Protein AF-A0A0W0YW43-F1 (afdb_monomer)

Secondary structure (DSSP, 8-state):
---EEEEEEE--TT--TTSPPEEEEEE-TT-BHHHHHIIIIIIT-------S-TTSBTTTHHHHT----TTHHHH--TGGG----------

Mean predicted aligned error: 2.8 Å

Structure (mmCIF, N/CA/C/O backbone):
data_AF-A0A0W0YW43-F1
#
_entry.id   AF-A0A0W0YW43-F1
#
loop_
_atom_site.group_PDB
_atom_site.id
_atom_site.type_symbol
_atom_site.label_atom_id
_atom_site.label_alt_id
_atom_site.label_comp_id
_atom_site.label_asym_id
_atom_site.label_entity_id
_atom_site.label_seq_id
_atom_site.pdbx_PDB_ins_code
_atom_site.Cartn_x
_atom_site.Cartn_y
_atom_site.Cartn_z
_atom_site.occupancy
_atom_site.B_iso_or_equiv
_atom_site.auth_seq_id
_atom_site.auth_comp_id
_atom_site.auth_asym_id
_atom_site.auth_atom_id
_atom_site.pdbx_PDB_model_num
ATOM 1 N N . MET A 1 1 ? -11.702 -4.815 -10.270 1.00 68.44 1 MET A N 1
ATOM 2 C CA . MET A 1 1 ? -10.916 -5.188 -9.068 1.00 68.44 1 MET A CA 1
ATOM 3 C C . MET A 1 1 ? -9.443 -4.800 -9.251 1.00 68.44 1 MET A C 1
ATOM 5 O O . MET A 1 1 ? -8.573 -5.650 -9.150 1.00 68.44 1 MET A O 1
ATOM 9 N N . ASN A 1 2 ? -9.149 -3.535 -9.555 1.00 89.31 2 ASN A N 1
ATOM 10 C CA . ASN A 1 2 ? -7.779 -3.044 -9.794 1.00 89.31 2 ASN A CA 1
ATOM 11 C C . ASN A 1 2 ? -7.686 -1.511 -9.658 1.00 89.31 2 ASN A C 1
ATOM 13 O O . ASN A 1 2 ? -6.816 -0.887 -10.263 1.00 89.31 2 ASN A O 1
ATOM 17 N N . GLN A 1 3 ? -8.618 -0.888 -8.929 1.00 96.12 3 GLN A N 1
ATOM 18 C CA . GLN A 1 3 ? -8.598 0.559 -8.758 1.00 96.12 3 GLN A CA 1
ATOM 19 C C . GLN A 1 3 ? -7.479 0.952 -7.794 1.00 96.12 3 GLN A C 1
ATOM 21 O O . GLN A 1 3 ? -7.173 0.233 -6.835 1.00 96.12 3 GLN A O 1
ATOM 26 N N . VAL A 1 4 ? -6.883 2.107 -8.074 1.00 98.44 4 VAL A N 1
ATOM 27 C CA . VAL A 1 4 ? -5.890 2.767 -7.233 1.00 98.44 4 VAL A CA 1
ATOM 28 C C . VAL A 1 4 ? -6.310 4.220 -7.097 1.00 98.44 4 VAL A C 1
ATOM 30 O O . VAL A 1 4 ? -6.584 4.871 -8.104 1.00 98.44 4 VAL A O 1
ATOM 33 N N . ARG A 1 5 ? -6.384 4.720 -5.865 1.00 98.19 5 ARG A N 1
ATOM 34 C CA . ARG A 1 5 ? -6.729 6.112 -5.576 1.00 98.19 5 ARG A CA 1
ATOM 35 C C . ARG A 1 5 ? -5.719 6.686 -4.599 1.00 98.19 5 ARG A C 1
ATOM 37 O O . ARG A 1 5 ? -5.587 6.180 -3.489 1.00 98.19 5 ARG A O 1
ATOM 44 N N . PHE A 1 6 ? -5.017 7.733 -5.015 1.00 98.31 6 PHE A N 1
ATOM 45 C CA . PHE A 1 6 ? -4.204 8.533 -4.107 1.00 98.31 6 PHE A CA 1
ATOM 46 C C . PHE A 1 6 ? -5.090 9.495 -3.313 1.00 98.31 6 PHE A C 1
ATOM 48 O O . PHE A 1 6 ? -6.002 10.111 -3.866 1.00 98.31 6 PHE A O 1
ATOM 55 N N . GLU A 1 7 ? -4.812 9.620 -2.021 1.00 97.75 7 GLU A N 1
ATOM 56 C CA . GLU A 1 7 ? -5.572 10.443 -1.088 1.00 97.75 7 GLU A CA 1
ATOM 57 C C . GLU A 1 7 ? -4.595 11.322 -0.314 1.00 97.75 7 GLU A C 1
ATOM 59 O O . GLU A 1 7 ? -3.779 10.839 0.474 1.00 97.75 7 GLU A O 1
ATOM 64 N N . SER A 1 8 ? -4.648 12.631 -0.566 1.00 96.38 8 SER A N 1
ATOM 65 C CA . SER A 1 8 ? -3.768 13.591 0.103 1.00 96.38 8 SER A CA 1
ATOM 66 C C . SER A 1 8 ? -4.108 13.772 1.582 1.00 96.38 8 SER A C 1
ATOM 68 O O . SER A 1 8 ? -3.234 14.142 2.363 1.00 96.38 8 SER A O 1
ATOM 70 N N . GLU A 1 9 ? -5.363 13.512 1.947 1.00 96.12 9 GLU A N 1
ATOM 71 C CA . GLU A 1 9 ? -5.885 13.579 3.306 1.00 96.12 9 GLU A CA 1
ATOM 72 C C . GLU A 1 9 ? -6.821 12.388 3.528 1.00 96.12 9 GLU A C 1
ATOM 74 O O . GLU A 1 9 ? -7.942 12.360 3.024 1.00 96.12 9 GLU A O 1
ATOM 79 N N . PHE A 1 10 ? -6.343 11.391 4.265 1.00 96.38 10 PHE A N 1
ATOM 80 C CA . PHE A 1 10 ? -7.091 10.199 4.635 1.00 96.38 10 PHE A CA 1
ATOM 81 C C . PHE A 1 10 ? -7.126 10.052 6.153 1.00 96.38 10 PHE A C 1
ATOM 83 O O . PHE A 1 10 ? -6.091 10.130 6.820 1.00 96.38 10 PHE A O 1
ATOM 90 N N . THR A 1 11 ? -8.317 9.798 6.681 1.00 95.94 11 THR A N 1
ATOM 91 C CA . THR A 1 11 ? -8.536 9.468 8.089 1.00 95.94 11 THR A CA 1
ATOM 92 C C . THR A 1 11 ? -9.214 8.101 8.144 1.00 95.94 11 THR A C 1
ATOM 94 O O . THR A 1 11 ? -10.325 7.973 7.617 1.00 95.94 11 THR A O 1
ATOM 97 N N . PRO A 1 12 ? -8.575 7.076 8.741 1.00 95.31 12 PRO A N 1
ATOM 98 C CA . PRO A 1 12 ? -9.173 5.755 8.860 1.00 95.31 12 PRO A CA 1
ATOM 99 C C . PRO A 1 12 ? -10.510 5.780 9.603 1.00 95.31 12 PRO A C 1
ATOM 101 O O . PRO A 1 12 ? -10.751 6.596 10.499 1.00 95.31 12 PRO A O 1
ATOM 104 N N . GLN A 1 13 ? -11.383 4.845 9.249 1.00 94.56 13 GLN A N 1
ATOM 105 C CA . GLN A 1 13 ? -12.661 4.668 9.926 1.00 94.56 13 GLN A CA 1
ATOM 106 C C . GLN A 1 13 ? -12.444 4.332 11.407 1.00 94.56 13 GLN A C 1
ATOM 108 O O . GLN A 1 13 ? -11.635 3.476 11.755 1.00 94.56 13 GLN A O 1
ATOM 113 N N . GLY A 1 14 ? -13.192 5.008 12.282 1.00 93.25 14 GLY A N 1
ATOM 114 C CA . GLY A 1 14 ? -13.105 4.826 13.733 1.00 93.25 14 GLY A CA 1
ATOM 115 C C . GLY A 1 14 ? -12.050 5.690 14.435 1.00 93.25 14 GLY A C 1
ATOM 116 O O . GLY A 1 14 ? -12.014 5.688 15.665 1.00 93.25 14 GLY A O 1
ATOM 117 N N . CYS A 1 15 ? -11.234 6.462 13.706 1.00 93.12 15 CYS A N 1
ATOM 118 C CA . CYS A 1 15 ? -10.359 7.466 14.317 1.00 93.12 15 CYS A CA 1
ATOM 119 C C . CYS A 1 15 ? -11.167 8.652 14.900 1.00 93.12 15 CYS A C 1
ATOM 121 O O . CYS A 1 15 ? -12.204 9.020 14.338 1.00 93.12 15 CYS A O 1
ATOM 123 N N . PRO A 1 16 ? -10.707 9.284 16.002 1.00 92.56 16 PRO A N 1
ATOM 124 C CA . PRO A 1 16 ? -11.327 10.492 16.550 1.00 92.56 16 PRO A CA 1
ATOM 125 C C . PRO A 1 16 ? -11.385 11.644 15.537 1.00 92.56 16 PRO A C 1
ATOM 127 O O . PRO A 1 16 ? -10.512 11.785 14.685 1.00 92.56 16 PRO A O 1
ATOM 130 N N . GLN A 1 17 ? -12.377 12.530 15.669 1.00 79.06 17 GLN A N 1
ATOM 131 C CA . GLN A 1 17 ? -12.575 13.665 14.752 1.00 79.06 17 GLN A CA 1
ATOM 132 C C . GLN A 1 17 ? -11.413 14.667 14.720 1.00 79.06 17 GLN A C 1
ATOM 134 O O . GLN A 1 17 ? -11.268 15.385 13.735 1.00 79.06 17 GLN A O 1
ATOM 139 N N . GLN A 1 18 ? -10.604 14.737 15.779 1.00 85.69 18 GLN A N 1
ATOM 140 C CA . GLN A 1 18 ? -9.422 15.601 15.834 1.00 85.69 18 GLN A CA 1
ATOM 141 C C . GLN A 1 18 ? -8.127 14.899 15.395 1.00 85.69 18 GLN A C 1
ATOM 143 O O . GLN A 1 18 ? -7.058 15.503 15.489 1.00 85.69 18 GLN A O 1
ATOM 148 N N . GLU A 1 19 ? -8.192 13.644 14.942 1.00 89.50 19 GLU A N 1
ATOM 149 C CA . GLU A 1 19 ? -7.003 12.924 14.492 1.00 89.50 19 GLU A CA 1
ATOM 150 C C . GLU A 1 19 ? -6.460 13.539 13.199 1.00 89.50 19 GLU A C 1
ATOM 152 O O . GLU A 1 19 ? -7.208 13.898 12.283 1.00 89.50 19 GLU A O 1
ATOM 157 N N . LYS A 1 20 ? -5.135 13.674 13.120 1.00 92.62 20 LYS A N 1
ATOM 158 C CA . LYS A 1 20 ? -4.489 14.270 11.953 1.00 92.62 20 LYS A CA 1
ATOM 159 C C . LYS A 1 20 ? -4.600 13.320 10.758 1.00 92.62 20 LYS A C 1
ATOM 161 O O . LYS A 1 20 ? -4.208 12.159 10.852 1.00 92.62 20 LYS A O 1
ATOM 166 N N . SER A 1 21 ? -5.067 13.833 9.620 1.00 94.56 21 SER A N 1
ATOM 167 C CA . SER A 1 21 ? -5.102 13.068 8.374 1.00 94.56 21 SER A CA 1
ATOM 168 C C . SER A 1 21 ? -3.693 12.720 7.882 1.00 94.56 21 SER A C 1
ATOM 170 O O . SER A 1 21 ? -2.710 13.433 8.126 1.00 94.56 21 SER A O 1
ATOM 172 N N . VAL A 1 22 ? -3.595 11.599 7.172 1.00 95.06 22 VAL A N 1
ATOM 173 C CA . VAL A 1 22 ? -2.356 11.117 6.554 1.00 95.06 22 VAL A CA 1
ATOM 174 C C . VAL A 1 22 ? -2.486 11.093 5.036 1.00 95.06 22 VAL A C 1
ATOM 176 O O . VAL A 1 22 ? -3.586 11.021 4.499 1.00 95.06 22 VAL A O 1
ATOM 179 N N . GLN A 1 23 ? -1.357 11.119 4.329 1.00 96.94 23 GLN A N 1
ATOM 180 C CA . GLN A 1 23 ? -1.346 10.790 2.903 1.00 96.94 23 GLN A CA 1
ATOM 181 C C . GLN A 1 23 ? -1.414 9.272 2.756 1.00 96.94 23 GLN A C 1
ATOM 183 O O . GLN A 1 23 ? -0.617 8.559 3.370 1.00 96.94 23 GLN A O 1
ATOM 188 N N . ALA A 1 24 ? -2.341 8.783 1.942 1.00 97.81 24 ALA A N 1
ATOM 189 C CA . ALA A 1 24 ? -2.567 7.359 1.753 1.00 97.81 24 ALA A CA 1
ATOM 190 C C . ALA A 1 24 ? -2.817 7.019 0.281 1.00 97.81 24 ALA A C 1
ATOM 192 O O . ALA A 1 24 ? -3.069 7.879 -0.564 1.00 97.81 24 ALA A O 1
ATOM 193 N N . VAL A 1 25 ? -2.747 5.727 -0.025 1.00 98.31 25 VAL A N 1
ATOM 194 C CA . VAL A 1 25 ? -3.214 5.177 -1.294 1.00 98.31 25 VAL A CA 1
ATOM 195 C C . VAL A 1 25 ? -4.157 4.019 -1.005 1.00 98.31 25 VAL A C 1
ATOM 197 O O . VAL A 1 25 ? -3.797 3.068 -0.312 1.00 98.31 25 VAL A O 1
ATOM 200 N N . THR A 1 26 ? -5.361 4.093 -1.557 1.00 98.12 26 THR A N 1
ATOM 201 C CA . THR A 1 26 ? -6.333 3.003 -1.511 1.00 98.12 26 THR A CA 1
ATOM 202 C C . THR A 1 26 ? -6.137 2.123 -2.739 1.00 98.12 26 THR A C 1
ATOM 204 O O . THR A 1 26 ? -6.189 2.603 -3.874 1.00 98.12 26 THR A O 1
ATOM 207 N N . VAL A 1 27 ? -5.909 0.826 -2.526 1.00 98.12 27 VAL A N 1
ATOM 208 C CA . VAL A 1 27 ? -5.730 -0.174 -3.589 1.00 98.12 27 VAL A CA 1
ATOM 209 C C . VAL A 1 27 ? -6.780 -1.276 -3.463 1.00 98.12 27 VAL A C 1
ATOM 211 O O . VAL A 1 27 ? -6.996 -1.823 -2.385 1.00 98.12 27 VAL A O 1
ATOM 214 N N . SER A 1 28 ? -7.437 -1.633 -4.567 1.00 97.94 28 SER A N 1
ATOM 215 C CA . SER A 1 28 ? -8.343 -2.788 -4.594 1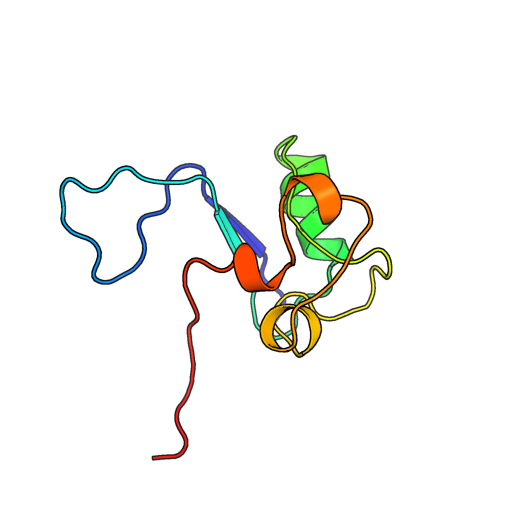.00 97.94 28 SER A CA 1
ATOM 216 C C . SER A 1 28 ? -7.590 -4.118 -4.438 1.00 97.94 28 SER A C 1
ATOM 218 O O . SER A 1 28 ? -6.429 -4.239 -4.821 1.00 97.94 28 SER A O 1
ATOM 220 N N . ALA A 1 29 ? -8.292 -5.166 -3.992 1.00 96.94 29 ALA A N 1
ATOM 221 C CA . ALA A 1 29 ? -7.720 -6.495 -3.731 1.00 96.94 29 ALA A CA 1
ATOM 222 C C . ALA A 1 29 ? -6.913 -7.116 -4.898 1.00 96.94 29 ALA A C 1
ATOM 224 O O . ALA A 1 29 ? -5.936 -7.820 -4.659 1.00 96.94 29 ALA A O 1
ATOM 225 N N . GLY A 1 30 ? -7.297 -6.855 -6.155 1.00 96.50 30 GLY A N 1
ATOM 226 C CA . GLY A 1 30 ? -6.621 -7.386 -7.350 1.00 96.50 30 GLY A CA 1
ATOM 227 C C . GLY A 1 30 ? -5.532 -6.483 -7.943 1.00 96.50 30 GLY A C 1
ATOM 228 O O . GLY A 1 30 ? -5.009 -6.779 -9.015 1.00 96.50 30 GLY A O 1
ATOM 229 N N . THR A 1 31 ? -5.193 -5.370 -7.291 1.00 98.38 31 THR A N 1
ATOM 230 C CA . THR A 1 31 ? -4.191 -4.422 -7.791 1.00 98.38 31 THR A CA 1
ATOM 231 C C . THR A 1 31 ? -2.780 -5.007 -7.687 1.00 98.38 31 THR A C 1
ATOM 233 O O . THR A 1 31 ? -2.358 -5.425 -6.612 1.00 98.38 31 THR A O 1
ATOM 236 N N . GLN A 1 32 ? -2.019 -4.986 -8.785 1.00 98.38 32 GLN A N 1
ATOM 237 C CA . GLN A 1 32 ? -0.576 -5.263 -8.796 1.00 98.38 32 GLN A CA 1
ATOM 238 C C . GLN A 1 32 ? 0.236 -4.008 -8.451 1.00 98.38 32 GLN A C 1
ATOM 240 O O . GLN A 1 32 ? -0.191 -2.889 -8.750 1.00 98.38 32 GLN A O 1
ATOM 245 N N . TRP A 1 33 ? 1.434 -4.183 -7.887 1.00 98.00 33 TRP A N 1
ATOM 246 C CA . TRP A 1 33 ? 2.313 -3.070 -7.506 1.00 98.00 33 TRP A CA 1
ATOM 247 C C . TRP A 1 33 ? 2.612 -2.087 -8.645 1.00 98.00 33 TRP A C 1
ATOM 249 O O . TRP A 1 33 ? 2.705 -0.892 -8.380 1.00 98.00 33 TRP A O 1
ATOM 259 N N . ILE A 1 34 ? 2.679 -2.539 -9.905 1.00 98.19 34 ILE A N 1
ATOM 260 C CA . ILE A 1 34 ? 2.906 -1.646 -11.055 1.00 98.19 34 ILE A CA 1
ATOM 261 C C . ILE A 1 34 ? 1.884 -0.504 -11.138 1.00 98.19 34 ILE A C 1
ATOM 263 O O . ILE A 1 34 ? 2.252 0.629 -11.432 1.00 98.19 34 ILE A O 1
ATOM 267 N N . HIS A 1 35 ? 0.616 -0.777 -10.825 1.00 98.38 35 HIS A N 1
ATOM 268 C CA . HIS A 1 35 ? -0.449 0.223 -10.875 1.00 98.38 35 HIS A CA 1
ATOM 269 C C . HIS A 1 35 ? -0.390 1.173 -9.677 1.00 98.38 35 HIS A C 1
ATOM 271 O O . HIS A 1 35 ? -0.644 2.365 -9.822 1.00 98.38 35 HIS A O 1
ATOM 277 N N . ALA A 1 36 ? -0.021 0.658 -8.499 1.00 98.12 36 ALA A N 1
ATOM 278 C CA . ALA A 1 36 ? 0.183 1.483 -7.314 1.00 98.12 36 ALA A CA 1
ATOM 279 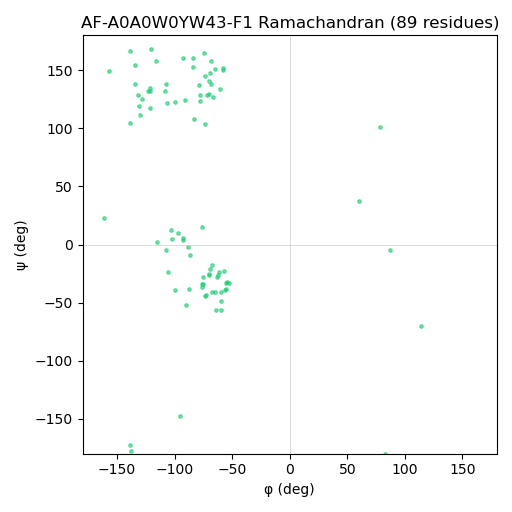C C . ALA A 1 36 ? 1.361 2.452 -7.499 1.00 98.12 36 ALA A C 1
ATOM 281 O O . ALA A 1 36 ? 1.255 3.621 -7.137 1.00 98.12 36 ALA A O 1
ATOM 282 N N . TYR A 1 37 ? 2.458 1.992 -8.104 1.00 98.31 37 TYR A N 1
ATOM 283 C CA . TYR A 1 37 ? 3.608 2.841 -8.416 1.00 98.31 37 TYR A CA 1
ATOM 284 C C . TYR A 1 37 ? 3.295 3.885 -9.481 1.00 98.31 37 TYR A C 1
ATOM 286 O O . TYR A 1 37 ? 3.707 5.032 -9.329 1.00 98.31 37 TYR A O 1
ATOM 294 N N . ASP A 1 38 ? 2.547 3.526 -10.525 1.00 98.50 38 ASP A N 1
ATOM 295 C CA . ASP A 1 38 ? 2.139 4.503 -11.532 1.00 98.50 38 ASP A CA 1
ATOM 296 C C . ASP A 1 38 ? 1.308 5.635 -10.916 1.00 98.50 38 ASP A C 1
ATOM 298 O O . ASP A 1 38 ? 1.626 6.811 -11.091 1.00 98.50 38 ASP A O 1
ATOM 302 N N . GLU A 1 39 ? 0.296 5.288 -10.121 1.00 98.56 39 GLU A N 1
ATOM 303 C CA . GLU A 1 39 ? -0.535 6.295 -9.471 1.00 98.56 39 GLU A CA 1
ATOM 304 C C . GLU A 1 39 ? 0.288 7.131 -8.482 1.00 98.56 39 GLU A C 1
ATOM 306 O O . GLU A 1 39 ? 0.389 8.345 -8.620 1.00 98.56 39 GLU A O 1
ATOM 311 N N . VAL A 1 40 ? 0.942 6.503 -7.505 1.00 98.25 40 VAL A N 1
ATOM 312 C CA . VAL A 1 40 ? 1.576 7.235 -6.398 1.00 98.25 40 VAL A CA 1
ATOM 313 C C . VAL A 1 40 ? 2.858 7.947 -6.829 1.00 98.25 40 VAL A C 1
ATOM 315 O O . VAL A 1 40 ? 3.082 9.101 -6.457 1.00 98.25 40 VAL A O 1
ATOM 318 N N . THR A 1 41 ? 3.717 7.279 -7.596 1.00 97.88 41 THR A N 1
ATOM 319 C CA . THR A 1 41 ? 5.046 7.797 -7.930 1.00 97.88 41 THR A CA 1
ATOM 320 C C . THR A 1 41 ? 5.036 8.617 -9.204 1.00 97.88 41 THR A C 1
ATOM 322 O O . THR A 1 41 ? 5.485 9.762 -9.162 1.00 97.88 41 THR A O 1
ATOM 325 N N . ASN A 1 42 ? 4.498 8.096 -10.309 1.00 98.06 42 ASN A N 1
ATOM 326 C CA . ASN A 1 42 ? 4.559 8.821 -11.581 1.00 98.06 42 ASN A CA 1
ATOM 327 C C . ASN A 1 42 ? 3.606 10.021 -11.604 1.00 98.06 42 ASN A C 1
ATOM 329 O O . ASN A 1 42 ? 4.002 11.092 -12.058 1.00 98.06 42 ASN A O 1
ATOM 333 N N . LYS A 1 43 ? 2.368 9.868 -11.111 1.00 98.44 43 LYS A N 1
ATOM 334 C CA . LYS A 1 43 ? 1.362 10.945 -11.184 1.00 98.44 43 LYS A CA 1
ATOM 335 C C . LYS A 1 43 ? 1.422 11.916 -10.011 1.00 98.44 43 LYS A C 1
ATOM 337 O O . LYS A 1 43 ? 1.250 13.113 -10.220 1.00 98.44 43 LYS A O 1
ATOM 342 N N . HIS A 1 44 ? 1.685 11.427 -8.797 1.00 98.25 44 HIS A N 1
ATOM 343 C CA . HIS A 1 44 ? 1.642 12.260 -7.582 1.00 98.25 44 HIS A CA 1
ATOM 344 C C . HIS A 1 44 ? 3.017 12.590 -6.987 1.00 98.25 44 HIS A C 1
ATOM 346 O O . HIS A 1 44 ? 3.103 13.365 -6.030 1.00 98.25 44 HIS A O 1
ATOM 352 N N . GLY A 1 45 ? 4.113 12.046 -7.532 1.00 97.75 45 GLY A N 1
ATOM 353 C CA . GLY A 1 45 ? 5.468 12.338 -7.049 1.00 97.75 45 GLY A CA 1
ATOM 354 C C . GLY A 1 45 ? 5.665 11.934 -5.585 1.00 97.75 45 GLY A C 1
ATOM 355 O O . GLY A 1 45 ? 6.270 12.670 -4.798 1.00 97.75 45 GLY A O 1
ATOM 356 N N . ARG A 1 46 ? 5.073 10.809 -5.181 1.00 97.38 46 ARG A N 1
ATOM 357 C CA . ARG A 1 46 ? 5.157 10.247 -3.829 1.00 97.38 46 ARG A CA 1
ATOM 358 C C . ARG A 1 46 ? 5.750 8.844 -3.852 1.00 97.38 46 ARG A C 1
ATOM 360 O O . ARG A 1 46 ? 5.913 8.211 -4.892 1.00 97.38 46 ARG A O 1
ATOM 367 N N . TYR A 1 47 ? 6.086 8.357 -2.667 1.00 96.12 47 TYR A N 1
ATOM 368 C CA . TYR A 1 47 ? 6.566 6.999 -2.461 1.00 96.12 47 TY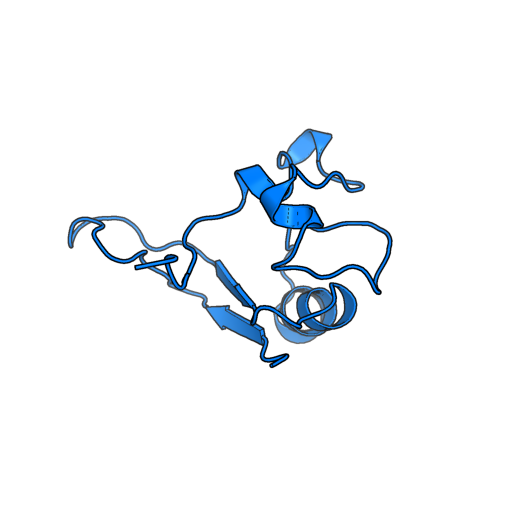R A CA 1
ATOM 369 C C . TYR A 1 47 ? 5.488 6.163 -1.769 1.00 96.12 4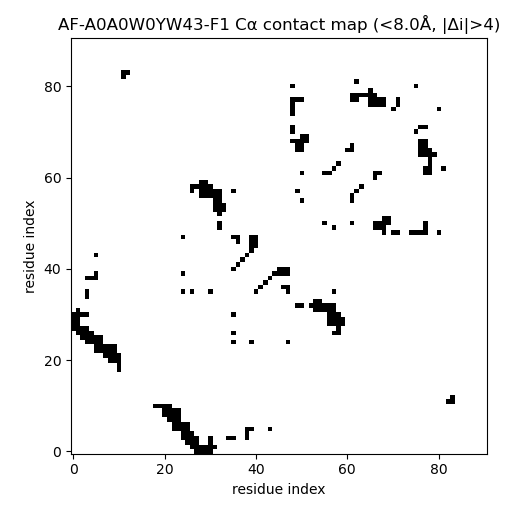7 TYR A C 1
ATOM 371 O O . TYR A 1 47 ? 4.871 6.632 -0.814 1.00 96.12 47 TYR A O 1
ATOM 379 N N . VAL A 1 48 ? 5.304 4.921 -2.220 1.00 97.31 48 VAL A N 1
ATOM 380 C CA . VAL A 1 48 ? 4.508 3.898 -1.530 1.00 97.31 48 VAL A CA 1
ATOM 381 C C . VAL A 1 48 ? 5.392 2.691 -1.232 1.00 97.31 48 VAL A C 1
ATOM 383 O O . VAL A 1 48 ? 6.153 2.237 -2.086 1.00 97.31 48 VAL A O 1
ATOM 386 N N . GLN A 1 49 ? 5.296 2.174 -0.006 1.00 97.12 49 GLN A N 1
ATOM 387 C CA . GLN A 1 49 ? 6.078 1.028 0.443 1.00 97.12 49 GLN A CA 1
ATOM 388 C C . GLN A 1 49 ? 5.554 -0.269 -0.189 1.00 97.12 49 GLN A C 1
ATOM 390 O O . GLN A 1 49 ? 4.541 -0.813 0.243 1.00 97.12 49 GLN A O 1
ATOM 395 N N . GL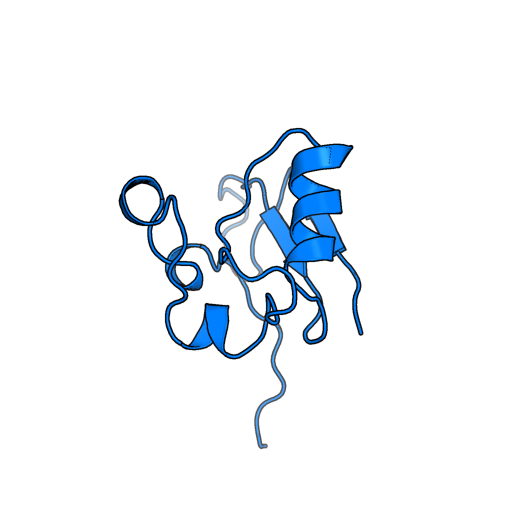Y A 1 50 ? 6.271 -0.776 -1.192 1.00 97.12 50 GLY A N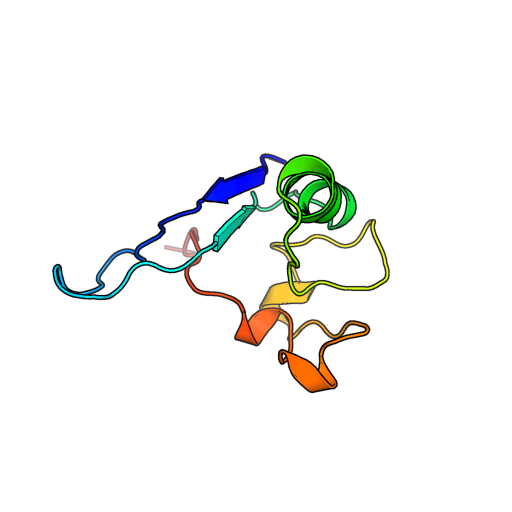 1
ATOM 396 C CA . GLY A 1 50 ? 5.932 -2.011 -1.901 1.00 97.12 50 GLY A CA 1
ATOM 397 C C . GLY A 1 50 ? 7.142 -2.899 -2.207 1.00 97.12 50 GLY A C 1
ATOM 398 O O . GLY A 1 50 ? 8.252 -2.667 -1.722 1.00 97.12 50 GLY A O 1
ATOM 399 N N . GLY A 1 51 ? 6.921 -3.960 -2.988 1.00 97.12 51 GLY A N 1
ATOM 400 C CA . GLY A 1 51 ? 7.948 -4.929 -3.389 1.00 97.12 51 GLY A CA 1
ATOM 401 C C . GLY A 1 51 ? 8.630 -4.600 -4.722 1.00 97.12 51 GLY A C 1
ATOM 402 O O . GLY A 1 51 ? 8.084 -3.886 -5.560 1.00 97.12 51 GLY A O 1
ATOM 403 N N . GLY A 1 52 ? 9.815 -5.169 -4.963 1.00 97.12 52 GLY A N 1
ATOM 404 C CA . GLY A 1 52 ? 10.527 -4.986 -6.239 1.00 97.12 52 GLY A CA 1
ATOM 405 C C . GLY A 1 52 ? 9.865 -5.687 -7.437 1.00 97.12 52 GLY A C 1
ATOM 406 O O . GLY A 1 52 ? 10.019 -5.248 -8.573 1.00 97.12 52 GLY A O 1
ATOM 407 N N . CYS A 1 53 ? 9.106 -6.760 -7.199 1.00 97.62 53 CYS A N 1
ATOM 408 C CA . CYS A 1 53 ? 8.390 -7.493 -8.243 1.00 97.62 53 CYS A CA 1
ATOM 409 C C . CYS A 1 53 ? 7.049 -6.814 -8.552 1.00 97.62 53 CYS A C 1
ATOM 411 O O . CYS A 1 53 ? 6.101 -6.894 -7.771 1.00 97.62 53 CYS A O 1
ATOM 413 N N . THR A 1 54 ? 6.961 -6.169 -9.713 1.00 97.31 54 THR A N 1
ATOM 414 C CA . THR A 1 54 ? 5.852 -5.275 -10.087 1.00 97.31 54 THR A CA 1
ATOM 415 C C . THR A 1 54 ? 4.515 -5.983 -10.325 1.00 97.31 54 THR A C 1
ATOM 417 O O . THR A 1 54 ? 3.464 -5.354 -10.223 1.00 97.31 54 THR A O 1
ATOM 420 N N . THR A 1 55 ? 4.538 -7.289 -10.595 1.00 97.94 55 THR A N 1
ATOM 421 C CA . THR A 1 55 ? 3.347 -8.122 -10.823 1.00 97.94 55 THR A CA 1
ATOM 422 C C . THR A 1 55 ? 2.734 -8.690 -9.541 1.00 97.94 55 THR A C 1
ATOM 424 O O . THR A 1 55 ? 1.646 -9.266 -9.586 1.00 97.94 55 THR A O 1
ATOM 427 N N . VAL A 1 56 ? 3.401 -8.550 -8.392 1.00 98.31 56 VAL A N 1
ATOM 428 C CA . VAL A 1 56 ? 2.884 -9.029 -7.103 1.00 98.31 56 VAL A CA 1
ATOM 429 C C . VAL A 1 56 ? 1.691 -8.172 -6.666 1.00 98.31 56 VAL A C 1
ATOM 431 O O . VAL A 1 56 ? 1.691 -6.954 -6.846 1.00 98.31 56 VAL A O 1
ATOM 434 N N . GLY A 1 57 ? 0.671 -8.813 -6.088 1.00 98.19 57 GLY A N 1
ATOM 435 C CA . GLY A 1 57 ? -0.530 -8.138 -5.595 1.00 98.19 57 GLY A CA 1
ATOM 436 C C . GLY A 1 57 ? -0.248 -7.228 -4.394 1.00 98.19 57 GLY A C 1
ATOM 437 O O . GLY A 1 57 ? 0.297 -7.681 -3.386 1.00 98.19 57 GLY A O 1
ATOM 438 N N . ALA A 1 58 ? -0.663 -5.966 -4.489 1.00 97.94 58 ALA A N 1
ATOM 439 C CA . ALA A 1 58 ? -0.438 -4.919 -3.495 1.00 97.94 58 ALA A CA 1
ATOM 440 C C . ALA A 1 58 ? -1.330 -5.057 -2.249 1.00 97.94 58 ALA A C 1
ATOM 442 O O . ALA A 1 58 ? -0.881 -4.774 -1.146 1.00 97.94 58 ALA A O 1
ATOM 443 N N . ALA A 1 59 ? -2.567 -5.540 -2.395 1.00 97.38 59 ALA A N 1
ATOM 444 C CA . ALA A 1 59 ? -3.498 -5.786 -1.279 1.00 97.38 59 ALA A CA 1
ATOM 445 C C . ALA A 1 59 ? -3.605 -7.273 -0.878 1.00 97.38 59 ALA A C 1
ATOM 447 O O . ALA A 1 59 ? -4.421 -7.644 -0.034 1.00 97.38 59 ALA A O 1
ATOM 448 N N . GLY A 1 60 ? -2.795 -8.136 -1.497 1.00 96.31 60 GLY A N 1
ATOM 449 C CA . GLY A 1 60 ? -2.807 -9.579 -1.262 1.00 96.31 60 GLY A CA 1
ATOM 450 C C . GLY A 1 60 ? -1.770 -10.036 -0.235 1.00 96.31 60 GLY A C 1
ATOM 451 O O . GLY A 1 60 ? -1.387 -9.307 0.681 1.00 96.31 60 GLY A O 1
ATOM 452 N N . GLY A 1 61 ? -1.259 -11.254 -0.441 1.00 97.94 61 GLY A N 1
ATOM 453 C CA . GLY A 1 61 ? -0.312 -11.903 0.469 1.00 97.94 61 GLY A CA 1
ATOM 454 C C . GLY A 1 61 ? 0.982 -11.127 0.734 1.00 97.94 61 GLY A C 1
ATOM 455 O O . GLY A 1 61 ? 1.578 -11.318 1.785 1.00 97.94 61 GLY A O 1
ATOM 456 N N . PHE A 1 62 ? 1.404 -10.216 -0.155 1.00 98.19 62 PHE A N 1
ATOM 457 C CA . PHE A 1 62 ? 2.564 -9.356 0.109 1.00 98.19 62 PHE A CA 1
ATOM 458 C C . PHE A 1 62 ? 2.349 -8.504 1.362 1.00 98.19 62 PHE A C 1
ATOM 460 O O . PHE A 1 62 ? 3.134 -8.574 2.300 1.00 98.19 62 PHE A O 1
ATOM 467 N N . THR A 1 63 ? 1.270 -7.725 1.386 1.00 97.50 63 THR A N 1
ATOM 468 C CA . THR A 1 63 ? 0.984 -6.782 2.472 1.00 97.50 63 THR A CA 1
ATOM 469 C C . THR A 1 63 ? 0.465 -7.502 3.714 1.00 97.50 63 THR A C 1
ATOM 471 O O . THR A 1 63 ? 0.807 -7.122 4.826 1.00 97.50 63 THR A O 1
ATOM 474 N N . GLN A 1 64 ? -0.285 -8.593 3.543 1.00 97.56 64 GLN A N 1
ATOM 475 C CA . GLN A 1 64 ? -0.803 -9.388 4.665 1.00 97.56 64 GLN A CA 1
ATOM 476 C C . GLN A 1 64 ? 0.273 -10.271 5.324 1.00 97.56 64 GLN A C 1
ATOM 478 O O . GLN A 1 64 ? 0.189 -10.565 6.511 1.00 97.56 64 GLN A O 1
ATOM 483 N N . GLY A 1 65 ? 1.297 -10.685 4.571 1.00 97.75 65 GLY A N 1
ATOM 484 C CA . GLY A 1 65 ? 2.381 -11.559 5.037 1.00 97.75 65 GLY A CA 1
ATOM 485 C C . GLY A 1 65 ? 3.659 -10.829 5.458 1.00 97.75 65 GLY A C 1
ATOM 486 O O . GLY A 1 65 ? 4.695 -11.466 5.632 1.00 97.75 65 GLY A O 1
ATOM 487 N N . GLY A 1 66 ? 3.630 -9.499 5.571 1.00 97.69 66 GLY A N 1
ATOM 488 C CA . GLY A 1 66 ? 4.792 -8.673 5.905 1.00 97.69 66 GLY A CA 1
ATOM 489 C C . GLY A 1 66 ? 5.199 -7.769 4.748 1.00 97.69 66 GLY A C 1
ATOM 490 O O . GLY A 1 66 ? 5.021 -6.561 4.830 1.00 97.69 66 GLY A O 1
ATOM 491 N N . GLY A 1 67 ? 5.744 -8.339 3.673 1.00 97.75 67 GLY A N 1
ATOM 492 C CA . GLY A 1 67 ? 6.081 -7.593 2.457 1.00 97.75 67 GLY A CA 1
ATOM 493 C C . GLY A 1 67 ? 7.377 -6.791 2.578 1.00 97.75 67 GLY A C 1
ATOM 494 O O . GLY A 1 67 ? 7.414 -5.703 3.148 1.00 97.75 67 GLY A O 1
ATOM 495 N N . PHE A 1 68 ? 8.463 -7.314 2.010 1.00 97.69 68 PHE A N 1
ATOM 496 C CA . PHE A 1 68 ? 9.772 -6.660 2.016 1.00 97.69 68 PHE A CA 1
ATOM 497 C C . PHE A 1 68 ? 10.127 -6.131 0.619 1.00 97.69 68 PHE A C 1
ATOM 499 O O . PHE A 1 68 ? 10.025 -6.841 -0.380 1.00 97.69 68 PHE A O 1
ATOM 506 N N . GLY A 1 69 ? 10.577 -4.882 0.562 1.00 95.88 69 GLY A N 1
ATOM 507 C CA . GLY A 1 69 ? 11.131 -4.223 -0.620 1.00 95.88 69 GLY A CA 1
ATOM 508 C C . GLY A 1 69 ? 12.370 -3.376 -0.319 1.00 95.88 69 GLY A C 1
ATOM 509 O O . GLY A 1 69 ? 12.840 -3.304 0.821 1.00 95.88 69 GLY A O 1
ATOM 510 N N . SER A 1 70 ? 12.892 -2.708 -1.348 1.00 94.88 70 SER A N 1
ATOM 511 C CA . SER A 1 70 ? 14.195 -2.024 -1.337 1.00 94.88 70 SER A CA 1
ATOM 512 C C . SER A 1 70 ? 14.369 -0.996 -0.215 1.00 94.88 70 SER A C 1
ATOM 514 O O . SER A 1 70 ? 15.466 -0.856 0.320 1.00 94.88 70 SER A O 1
ATOM 516 N N . PHE A 1 71 ? 13.297 -0.309 0.189 1.00 95.94 71 PHE A N 1
ATOM 517 C CA . PHE A 1 71 ? 13.359 0.726 1.225 1.00 95.94 71 PHE A CA 1
ATOM 518 C C . PHE A 1 71 ? 12.831 0.282 2.593 1.00 95.94 71 PHE A C 1
ATOM 520 O O . PHE A 1 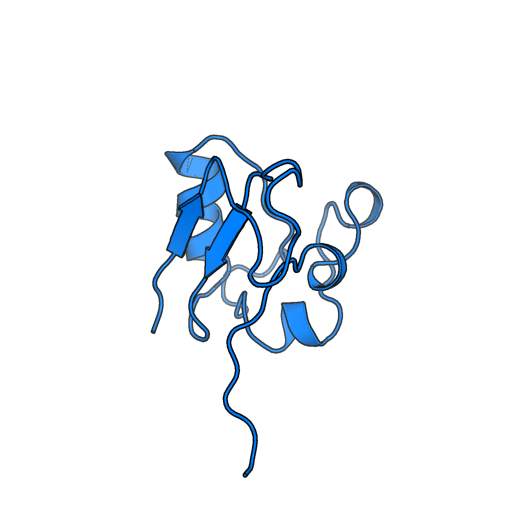71 ? 12.687 1.114 3.489 1.00 95.94 71 PHE A O 1
ATOM 527 N N . SER A 1 72 ? 12.603 -1.018 2.810 1.00 97.06 72 SER A N 1
ATOM 528 C CA . SER A 1 72 ? 12.017 -1.491 4.077 1.00 97.06 72 SER A CA 1
ATOM 529 C C . SER A 1 72 ? 12.891 -1.203 5.295 1.00 97.06 72 SER A C 1
ATOM 531 O O . SER A 1 72 ? 12.381 -1.000 6.390 1.00 97.06 72 SER A O 1
ATOM 533 N N . LYS A 1 73 ? 14.216 -1.114 5.111 1.00 96.62 73 LYS A N 1
ATOM 534 C CA . LYS A 1 73 ? 15.141 -0.700 6.179 1.00 96.62 73 LYS A CA 1
ATOM 535 C C . LYS A 1 73 ? 14.877 0.725 6.680 1.00 96.62 73 LYS A C 1
ATOM 537 O O . LYS A 1 73 ? 15.240 1.038 7.805 1.00 96.62 73 LYS A O 1
ATOM 542 N N . LYS A 1 74 ? 14.292 1.584 5.840 1.00 96.44 74 LYS A N 1
ATOM 543 C CA . LYS A 1 74 ? 14.004 2.987 6.153 1.00 96.44 74 LYS A CA 1
ATOM 544 C C . LYS A 1 74 ? 12.546 3.210 6.552 1.00 96.44 74 LYS A C 1
ATOM 546 O O . LYS A 1 74 ? 12.298 4.009 7.445 1.00 96.44 74 LYS A O 1
ATOM 551 N N . TYR A 1 75 ? 11.605 2.536 5.889 1.00 95.94 75 TYR A N 1
ATOM 552 C CA . TYR A 1 75 ? 10.167 2.807 6.029 1.00 95.94 75 TYR A CA 1
ATOM 553 C C . TYR A 1 75 ? 9.356 1.652 6.636 1.00 95.94 75 TYR A C 1
ATOM 555 O O . TYR A 1 75 ? 8.144 1.772 6.765 1.00 95.94 75 TYR A O 1
ATOM 563 N N . GLY A 1 76 ? 10.001 0.549 7.02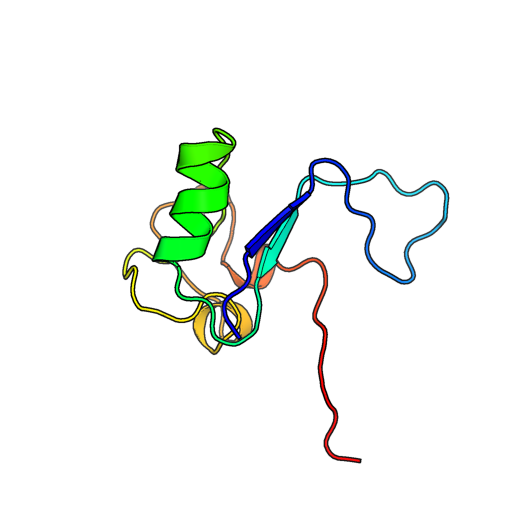5 1.00 97.06 76 GLY A N 1
ATOM 564 C CA . GLY A 1 76 ? 9.315 -0.648 7.510 1.00 97.06 76 GLY A CA 1
ATOM 565 C C . GLY A 1 76 ? 8.810 -1.554 6.384 1.00 97.06 76 GLY A C 1
ATOM 566 O O . GLY A 1 76 ? 9.033 -1.310 5.198 1.00 97.06 76 GLY A O 1
ATOM 567 N N . THR A 1 77 ? 8.172 -2.661 6.757 1.00 97.94 77 THR A N 1
ATOM 568 C CA . THR A 1 77 ? 7.582 -3.610 5.803 1.00 97.94 77 THR A CA 1
ATOM 569 C C . THR A 1 77 ? 6.286 -3.053 5.196 1.00 97.94 77 THR A C 1
ATOM 571 O O . THR A 1 77 ? 5.712 -2.100 5.717 1.00 97.94 77 THR A O 1
ATOM 574 N N . GLY A 1 78 ? 5.795 -3.645 4.104 1.00 97.62 78 GLY A N 1
ATOM 575 C CA . GLY A 1 78 ? 4.509 -3.276 3.498 1.00 97.62 78 GLY A CA 1
ATOM 576 C C . GLY A 1 78 ? 3.344 -3.378 4.487 1.00 97.62 78 GLY A C 1
ATOM 577 O O . GLY A 1 78 ? 2.510 -2.483 4.544 1.00 97.62 78 GLY A O 1
ATOM 578 N N . ALA A 1 79 ? 3.347 -4.407 5.338 1.00 98.12 79 ALA A N 1
ATOM 579 C CA . ALA A 1 79 ? 2.379 -4.602 6.414 1.00 98.12 79 ALA A CA 1
ATOM 580 C C . ALA A 1 79 ? 2.383 -3.445 7.421 1.00 98.12 79 ALA A C 1
ATOM 582 O O . ALA A 1 79 ? 1.323 -2.999 7.848 1.00 98.12 79 ALA A O 1
ATOM 583 N N . ALA A 1 80 ? 3.564 -2.928 7.775 1.00 97.06 80 ALA A N 1
ATOM 584 C CA . ALA A 1 80 ? 3.687 -1.810 8.710 1.00 97.06 80 ALA A CA 1
ATOM 585 C C . ALA A 1 80 ? 3.128 -0.489 8.145 1.00 97.06 80 ALA A C 1
ATOM 587 O O . ALA A 1 80 ? 2.859 0.431 8.910 1.00 97.06 80 ALA A O 1
ATOM 588 N N . GLY A 1 81 ? 2.953 -0.393 6.822 1.00 95.75 81 GLY A N 1
ATOM 589 C CA . GLY A 1 81 ? 2.351 0.760 6.152 1.00 95.75 81 GLY A CA 1
ATOM 590 C C . GLY A 1 81 ? 0.826 0.700 6.008 1.00 95.75 81 GLY A C 1
ATOM 591 O O . GLY A 1 81 ? 0.245 1.635 5.459 1.00 95.75 81 GLY A O 1
ATOM 592 N N . VAL A 1 82 ? 0.162 -0.375 6.451 1.00 97.06 82 VAL A N 1
ATOM 593 C CA . VAL A 1 82 ? -1.299 -0.512 6.333 1.00 97.06 82 VAL A CA 1
ATOM 594 C C . VAL A 1 82 ? -2.001 0.319 7.398 1.00 97.06 82 VAL A C 1
ATOM 596 O O . VAL A 1 82 ? -1.797 0.108 8.589 1.00 97.06 82 VAL A O 1
ATOM 599 N N . VAL A 1 83 ? -2.885 1.216 6.961 1.00 96.25 83 VAL A N 1
ATOM 600 C CA . VAL A 1 83 ? -3.696 2.063 7.855 1.00 96.25 83 VAL A CA 1
ATOM 601 C C . VAL A 1 83 ? -5.161 1.632 7.945 1.00 96.25 83 VAL A C 1
ATOM 603 O O . VAL A 1 83 ? -5.827 1.935 8.928 1.00 96.25 83 VAL A O 1
ATOM 606 N N . GLN A 1 84 ? -5.677 0.924 6.937 1.00 97.19 84 GLN A N 1
ATOM 607 C CA . GLN A 1 84 ? -7.045 0.409 6.906 1.00 97.19 84 GLN A CA 1
ATOM 608 C C . GLN A 1 84 ? -7.133 -0.785 5.946 1.00 97.19 84 GLN A C 1
ATOM 610 O O . GLN A 1 84 ? -6.421 -0.829 4.942 1.00 97.19 84 GLN A O 1
ATOM 615 N N . ALA A 1 85 ? -8.031 -1.729 6.235 1.00 97.31 85 ALA A N 1
ATOM 616 C CA . ALA A 1 85 ? -8.402 -2.812 5.332 1.00 97.31 85 ALA A CA 1
ATOM 617 C C . ALA A 1 85 ? -9.928 -2.973 5.296 1.00 97.31 85 ALA A C 1
ATOM 619 O O . ALA A 1 85 ? -10.585 -2.918 6.332 1.00 97.31 85 ALA A O 1
ATOM 620 N N . GLU A 1 86 ? -10.476 -3.192 4.103 1.00 96.81 86 GLU A N 1
ATOM 621 C CA . GLU A 1 86 ? -11.866 -3.605 3.901 1.00 96.81 86 GLU A CA 1
ATOM 622 C C . GLU A 1 86 ? -11.883 -5.117 3.652 1.00 96.81 86 GLU A C 1
ATOM 624 O O . GLU A 1 86 ? -11.187 -5.607 2.758 1.00 96.81 86 GLU A O 1
ATOM 629 N N . ILE A 1 87 ? -12.627 -5.866 4.471 1.00 95.81 87 ILE A N 1
ATOM 630 C CA . ILE A 1 87 ? -12.629 -7.334 4.460 1.00 95.81 87 ILE A CA 1
ATOM 631 C C . ILE A 1 87 ? -14.050 -7.893 4.515 1.00 95.81 87 ILE A C 1
ATOM 633 O O . ILE A 1 87 ? -14.957 -7.273 5.066 1.00 95.81 87 ILE A O 1
ATOM 637 N N . VAL A 1 88 ? -14.212 -9.111 4.003 1.00 96.50 88 VAL A N 1
ATOM 638 C CA . VAL A 1 88 ? -15.405 -9.935 4.222 1.00 96.50 88 VAL A CA 1
ATOM 639 C C . VAL A 1 88 ? -15.023 -11.054 5.186 1.00 96.50 88 VAL A C 1
ATOM 641 O O . VAL A 1 88 ? -14.084 -11.805 4.921 1.00 96.50 88 VAL A O 1
ATOM 644 N N . ALA A 1 89 ? -15.720 -11.138 6.319 1.00 96.62 89 ALA A N 1
ATOM 645 C CA . ALA A 1 89 ? -15.536 -12.206 7.299 1.00 96.62 89 ALA A CA 1
ATOM 646 C C . ALA A 1 89 ? -16.347 -13.454 6.909 1.00 96.62 89 ALA A C 1
ATOM 648 O O . ALA A 1 89 ? -17.299 -13.373 6.140 1.00 96.62 89 ALA A O 1
ATOM 649 N N . ALA A 1 90 ? -15.979 -14.613 7.455 1.00 95.62 90 ALA A N 1
ATOM 650 C CA . ALA A 1 90 ? -16.547 -15.914 7.089 1.00 95.62 90 ALA A CA 1
ATOM 651 C C . ALA A 1 90 ? -17.956 -16.208 7.653 1.00 95.62 90 ALA A C 1
ATOM 653 O O . ALA A 1 90 ? -18.335 -17.373 7.679 1.00 95.62 90 ALA A O 1
ATOM 654 N N . SER A 1 91 ? -18.675 -15.199 8.158 1.00 74.19 91 SER A N 1
ATOM 655 C CA . SER A 1 91 ? -19.935 -15.338 8.914 1.00 74.19 91 SER A CA 1
ATOM 656 C C . SER A 1 91 ? -20.955 -16.284 8.288 1.00 74.19 91 SER A C 1
ATOM 658 O O . SER A 1 91 ? -21.204 -16.117 7.071 1.00 74.19 91 SER A O 1
#

InterPro domains:
  IPR006094 FAD linked oxidase, N-terminal [PF01565] (23-90)
  IPR016169 FAD-binding, type PCMH, subdomain 2 [G3DSA:3.30.465.10] (1-91)
  IPR036318 FAD-binding, type PCMH-like superfamily [SSF56176] (24-90)
  IPR050416 FAD-linked Oxidoreductases in Biosynthetic Pathways [PTHR42973] (20-90)

Nearest PDB structures (foldseek):
  6f74-assembly2_B  TM=8.462E-01  e=1.143E-02  Thermothelomyces thermophilus ATCC 42464
  2q4w-assembly1_A  TM=7.141E-01  e=3.142E+00  Arabidopsis thaliana

Organism: Legionella spiritensis (NCBI:txid452)

Radius of gyration: 13.2 Å; Cα contacts (8 Å, |Δi|>4): 155; chains: 1; bounding box: 35×32×28 Å

pLDDT: mean 95.97, std 4.64, range [68.44, 98.56]

Sequence (91 aa):
MNQVRFESEFTPQGCPQQEKSVQAVTVSAGTQWIHAYDEVTNKHGRYVQGGGCTTVGAAGGFTQGGGFGSFSKKYGTGAAGVVQAEIVAAS

Foldseek 3Di:
DADKDWDCFDDDPPDDPPDGTHTDMDTDQQHFQLSNCCVACVPPVHDAAAAPPRRDGLNPCCLVVFHDHDCCVPVNTSVVPDDDDDDDDPD

Solvent-accessible surface area (backbone atoms only — not comparable to f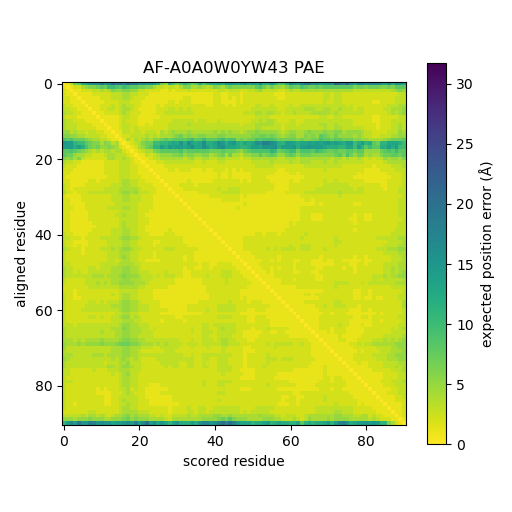ull-atom values): 5554 Å² total; per-residue (Å²): 108,56,54,69,45,80,33,82,70,40,72,55,90,89,60,62,94,84,58,81,59,38,73,46,70,52,62,30,64,61,18,30,34,52,57,50,44,46,52,35,34,72,73,63,73,42,87,75,80,54,55,82,59,43,80,46,40,53,57,31,66,41,28,76,70,37,32,73,29,92,56,26,92,79,70,44,36,25,35,74,67,62,77,76,84,91,82,84,76,94,123